Protein AF-A0A2N4YQ36-F1 (afdb_monomer_lite)

Radius of gyration: 16.06 Å; chains: 1; bounding box: 45×34×50 Å

Organism: Klebsiella variicola (NCBI:txid244366)

pLDDT: mean 90.05, std 11.35, range [44.81, 98.56]

Foldseek 3Di:
DEAEEEEEPDPVLLVLVQVLPDDVPDTHHYDYLPDDDLVPDDRYPEYEYEADPPVVSNLSSLLSVLRNLQNDPAQGQYEYAAPDQLLVSLVSSVVNHPDSNSQQNYFYDHNPDDSVVVSVCVPDGHRSVVRSVVVVVVVVVVVVVPPPD

Secondary structure (DSSP, 8-state):
--EEEEE-S-HHHHHHHHHHT-BTTBPPEEEPSSS--GGG--SEEEEEEE--SSHHHHHHHHHHHHHHHHH-SSPPPEEEE-SS-HHHHHHHHHTTSS-GGGGTTEEEE-SSS-HHHHHHHHHHPPBHHHHHHHHHHHHHHHHHTTS--

Sequence (149 aa):
MMTDYILSPCSLAARGLSQLMVNAAKRPVELPVEGVSLRELTAVTRIVVFLPDDPLWMLTTLRQAARLLDQALQPLPMLILSRSPAIWLWQTLLYQVSHPDRLRNVHTAPADLSCTELADRLENAPRLERLASEAALLNDKRAAGLSHA

Structure (mmCIF, N/CA/C/O backbone):
data_AF-A0A2N4YQ36-F1
#
_entry.id   AF-A0A2N4YQ36-F1
#
loop_
_atom_site.group_PDB
_atom_site.id
_atom_site.type_symbol
_atom_site.label_atom_id
_atom_site.label_alt_id
_atom_site.label_comp_id
_atom_site.label_asym_id
_atom_site.label_entity_id
_atom_site.label_seq_id
_atom_site.pdbx_PDB_ins_code
_atom_site.Cartn_x
_atom_site.Cartn_y
_atom_site.Cartn_z
_atom_site.occupancy
_atom_site.B_iso_or_equiv
_atom_site.auth_seq_id
_atom_site.auth_comp_id
_atom_site.auth_asym_id
_atom_site.auth_atom_id
_atom_site.pdbx_PDB_model_num
ATOM 1 N N . MET A 1 1 ? -6.892 4.681 20.715 1.00 63.91 1 MET A N 1
ATOM 2 C CA . MET A 1 1 ? -6.740 3.261 20.325 1.00 63.91 1 MET A CA 1
ATOM 3 C C . MET A 1 1 ? -6.194 3.218 18.917 1.00 63.91 1 MET A C 1
ATOM 5 O O . MET A 1 1 ? -6.647 4.025 18.125 1.00 63.91 1 MET A O 1
ATOM 9 N N . MET A 1 2 ? -5.269 2.310 18.633 1.00 84.25 2 MET A N 1
ATOM 10 C CA . MET A 1 2 ? -4.608 2.191 17.334 1.00 84.25 2 MET A CA 1
ATOM 11 C C . MET A 1 2 ? -5.541 1.624 16.241 1.00 84.25 2 MET A C 1
ATOM 13 O O . MET A 1 2 ? -6.361 0.753 16.557 1.00 84.25 2 MET A O 1
ATOM 17 N N . THR A 1 3 ? -5.448 2.129 15.004 1.00 90.06 3 THR A N 1
ATOM 18 C CA . THR A 1 3 ? -6.370 1.819 13.888 1.00 90.06 3 THR A CA 1
ATOM 19 C C . THR A 1 3 ? -5.615 1.532 12.585 1.00 90.06 3 THR A C 1
ATOM 21 O O . THR A 1 3 ? -4.737 2.303 12.191 1.00 90.06 3 THR A O 1
ATOM 24 N N . ASP A 1 4 ? -5.980 0.438 11.912 1.00 92.94 4 ASP A N 1
ATOM 25 C CA . ASP A 1 4 ? -5.537 0.114 10.550 1.00 92.94 4 ASP A CA 1
ATOM 26 C C . ASP A 1 4 ? -6.463 0.776 9.521 1.00 92.94 4 ASP A C 1
ATOM 28 O O . ASP A 1 4 ? -7.685 0.777 9.688 1.00 92.94 4 ASP A O 1
ATOM 32 N N . TYR A 1 5 ? -5.888 1.302 8.441 1.00 95.25 5 TYR A N 1
ATOM 33 C CA . TYR A 1 5 ? -6.625 1.964 7.365 1.00 95.25 5 TYR A CA 1
ATOM 34 C C . TYR A 1 5 ? -6.351 1.317 6.009 1.00 95.25 5 TYR A C 1
ATOM 36 O O . TYR A 1 5 ? -5.246 0.830 5.768 1.00 95.25 5 TYR A O 1
ATOM 44 N N . ILE A 1 6 ? -7.334 1.358 5.109 1.00 96.56 6 ILE A N 1
ATOM 45 C CA . ILE A 1 6 ? -7.208 0.908 3.719 1.00 96.56 6 ILE A CA 1
ATOM 46 C C . ILE A 1 6 ? -7.533 2.071 2.787 1.00 96.56 6 ILE A C 1
ATOM 48 O O . ILE A 1 6 ? -8.630 2.610 2.846 1.00 96.56 6 ILE A O 1
ATOM 52 N N . LEU A 1 7 ? -6.611 2.428 1.897 1.00 97.25 7 LEU A N 1
ATOM 53 C CA . LEU A 1 7 ? -6.819 3.397 0.823 1.00 97.25 7 LEU A CA 1
ATOM 54 C C . LEU A 1 7 ? -6.869 2.640 -0.508 1.00 97.25 7 LEU A C 1
ATOM 56 O O . LEU A 1 7 ? -5.850 2.133 -0.976 1.00 97.25 7 LEU A O 1
ATOM 60 N N . SER A 1 8 ? -8.050 2.535 -1.111 1.00 96.44 8 SER A N 1
ATOM 61 C CA . SER A 1 8 ? -8.230 1.801 -2.365 1.00 96.44 8 SER A CA 1
ATOM 62 C C . SER A 1 8 ? -9.346 2.419 -3.207 1.00 96.44 8 SER A C 1
ATOM 64 O O . SER A 1 8 ? -10.443 2.624 -2.688 1.00 96.44 8 SER A O 1
ATOM 66 N N . PRO A 1 9 ? -9.128 2.647 -4.514 1.00 95.56 9 PRO A N 1
ATOM 67 C CA . PRO A 1 9 ? -10.196 3.041 -5.436 1.00 95.56 9 PRO A CA 1
ATOM 68 C C . PRO A 1 9 ? -11.108 1.857 -5.800 1.00 95.56 9 PRO A C 1
ATOM 70 O O . PRO A 1 9 ? -12.184 2.045 -6.358 1.00 95.56 9 PRO A O 1
ATOM 73 N N . CYS A 1 10 ? -10.686 0.624 -5.498 1.00 94.56 10 CYS A N 1
ATOM 74 C CA . CYS A 1 10 ? -11.427 -0.601 -5.772 1.00 94.56 10 CYS A CA 1
ATOM 75 C C . CYS A 1 10 ? -12.052 -1.148 -4.481 1.00 94.56 10 CYS A C 1
ATOM 77 O O . CYS A 1 10 ? -11.336 -1.606 -3.584 1.00 94.56 10 CYS A O 1
ATOM 79 N N . SER A 1 11 ? -13.385 -1.159 -4.410 1.00 93.56 11 SER A N 1
ATOM 80 C CA . SER A 1 11 ? -14.136 -1.668 -3.252 1.00 93.56 11 SER A CA 1
ATOM 81 C C . SER A 1 11 ? -13.939 -3.170 -3.025 1.00 93.56 11 SER A C 1
ATOM 83 O O . SER A 1 11 ? -13.913 -3.631 -1.886 1.00 93.56 11 SER A O 1
ATOM 85 N N . LEU A 1 12 ? -13.739 -3.949 -4.095 1.00 94.69 12 LEU A N 1
ATOM 86 C CA . LEU A 1 12 ? -13.448 -5.381 -3.991 1.00 94.69 12 LEU A CA 1
ATOM 87 C C . LEU A 1 12 ? -12.068 -5.634 -3.379 1.00 94.69 12 LEU A C 1
ATOM 89 O O . LEU A 1 12 ? -11.948 -6.469 -2.483 1.00 94.69 12 LEU A O 1
ATOM 93 N N . ALA A 1 13 ? -11.048 -4.885 -3.811 1.00 94.75 13 ALA A N 1
ATOM 94 C CA . ALA A 1 13 ? -9.713 -4.965 -3.226 1.00 94.75 13 ALA A CA 1
ATOM 95 C C . ALA A 1 13 ? -9.736 -4.523 -1.756 1.00 94.75 13 ALA A C 1
ATOM 97 O O . ALA A 1 13 ? -9.189 -5.218 -0.904 1.00 94.75 13 ALA A O 1
ATOM 98 N N . ALA A 1 14 ? -10.444 -3.431 -1.440 1.00 95.31 14 ALA A N 1
ATOM 99 C CA . ALA A 1 14 ? -10.599 -2.953 -0.067 1.00 95.31 14 ALA A CA 1
ATOM 100 C C . ALA A 1 14 ? -11.247 -4.010 0.835 1.00 95.31 14 ALA A C 1
ATOM 102 O O . ALA A 1 14 ? -10.719 -4.339 1.896 1.00 95.31 14 ALA A O 1
ATOM 103 N N . ARG A 1 15 ? -12.335 -4.629 0.366 1.00 94.06 15 ARG A N 1
ATOM 104 C CA . ARG A 1 15 ? -13.019 -5.702 1.089 1.00 94.06 15 ARG A CA 1
ATOM 105 C C . ARG A 1 15 ? -12.136 -6.933 1.274 1.00 94.06 15 ARG A C 1
ATOM 107 O O . ARG A 1 15 ? -12.132 -7.500 2.364 1.00 94.06 15 ARG A O 1
ATOM 114 N N . GLY A 1 16 ? -11.406 -7.351 0.239 1.00 93.75 16 GLY A N 1
ATOM 115 C CA . GLY A 1 16 ? -10.477 -8.480 0.311 1.00 93.75 16 GLY A CA 1
ATOM 116 C C . GLY A 1 16 ? -9.362 -8.239 1.329 1.00 93.75 16 GLY A C 1
ATOM 117 O O . GLY A 1 16 ? -9.149 -9.062 2.217 1.00 93.75 16 GLY A O 1
ATOM 118 N N . LEU A 1 17 ? -8.727 -7.067 1.271 1.00 94.25 17 LEU A N 1
ATOM 119 C CA . LEU A 1 17 ? -7.718 -6.645 2.245 1.00 94.25 17 LEU A CA 1
ATOM 120 C C . LEU A 1 17 ? -8.295 -6.561 3.654 1.00 94.25 17 LEU A C 1
ATOM 122 O O . LEU A 1 17 ? -7.669 -7.037 4.593 1.00 94.25 17 LEU A O 1
ATOM 126 N N . SER A 1 18 ? -9.516 -6.044 3.800 1.00 94.12 18 SER A N 1
ATOM 127 C CA . SER A 1 18 ? -10.211 -6.005 5.084 1.00 94.12 18 SER A CA 1
ATOM 128 C C . SER A 1 18 ? -10.339 -7.401 5.689 1.00 94.12 18 SER A C 1
ATOM 130 O O . SER A 1 18 ? -10.058 -7.543 6.872 1.00 94.12 18 SER A O 1
ATOM 132 N N . GLN A 1 19 ? -10.668 -8.429 4.887 1.00 92.50 19 GLN A N 1
ATOM 133 C CA . GLN A 1 19 ? -10.719 -9.828 5.341 1.00 92.50 19 GLN A CA 1
ATOM 134 C C . GLN A 1 19 ? -9.346 -10.380 5.747 1.00 92.50 19 GLN A C 1
ATOM 136 O O . GLN A 1 19 ? -9.251 -11.053 6.768 1.00 92.50 19 GLN A O 1
ATOM 141 N N . LEU A 1 20 ? -8.292 -10.084 4.980 1.00 91.88 20 LEU A N 1
ATOM 142 C CA . LEU A 1 20 ? -6.928 -10.542 5.282 1.00 91.88 20 LEU A CA 1
ATOM 143 C C . LEU A 1 20 ? -6.338 -9.864 6.523 1.00 91.88 20 LEU A C 1
ATOM 145 O O . LEU A 1 20 ? -5.541 -10.458 7.238 1.00 91.88 20 LEU A O 1
ATOM 149 N N . MET A 1 21 ? -6.736 -8.619 6.778 1.00 89.62 21 MET A N 1
ATOM 150 C CA . MET A 1 21 ? -6.280 -7.817 7.910 1.00 89.62 21 MET A CA 1
ATOM 151 C C . MET A 1 21 ? -7.127 -8.014 9.170 1.00 89.62 21 MET A C 1
ATOM 153 O O . MET A 1 21 ? -6.797 -7.415 10.195 1.00 89.62 21 MET A O 1
ATOM 157 N N . VAL A 1 22 ? -8.224 -8.790 9.124 1.00 76.56 22 VAL A N 1
ATOM 158 C CA . VAL A 1 22 ? -9.052 -9.014 10.317 1.00 76.56 22 VAL A CA 1
ATOM 159 C C . VAL A 1 22 ? -8.202 -9.695 11.373 1.00 76.56 22 VAL A C 1
ATOM 161 O O . VAL A 1 22 ? -7.932 -10.890 11.318 1.00 76.56 22 VAL A O 1
ATOM 164 N N . ASN A 1 23 ? -7.854 -8.921 12.390 1.00 67.50 23 ASN A N 1
ATOM 165 C CA . ASN A 1 23 ? -7.418 -9.459 13.656 1.00 67.50 23 ASN A CA 1
ATOM 166 C C . ASN A 1 23 ? -8.639 -9.517 14.581 1.00 67.50 23 ASN A C 1
ATOM 168 O O . ASN A 1 23 ? -9.530 -8.669 14.477 1.00 67.50 23 ASN A O 1
ATOM 172 N N . ALA A 1 24 ? -8.691 -10.493 15.491 1.00 52.69 24 ALA A N 1
ATOM 173 C CA . ALA A 1 24 ? -9.881 -10.818 16.295 1.00 52.69 24 ALA A CA 1
ATOM 174 C C . ALA A 1 24 ? -10.496 -9.624 17.067 1.00 52.69 24 ALA A C 1
ATOM 176 O O . ALA A 1 24 ? -11.637 -9.698 17.516 1.00 52.69 24 ALA A O 1
ATOM 177 N N . ALA A 1 25 ? -9.761 -8.514 17.204 1.00 60.22 25 ALA A N 1
ATOM 178 C CA . ALA A 1 25 ? -10.189 -7.313 17.903 1.00 60.22 25 ALA A CA 1
ATOM 179 C C . ALA A 1 25 ? -10.846 -6.224 17.026 1.00 60.22 25 ALA A C 1
ATOM 181 O O . ALA A 1 25 ? -11.710 -5.518 17.547 1.00 60.22 25 ALA A O 1
ATOM 182 N N . LYS A 1 26 ? -10.449 -6.010 15.754 1.00 74.62 26 LYS A N 1
ATOM 183 C CA . LYS A 1 26 ? -10.907 -4.843 14.957 1.00 74.62 26 LYS A CA 1
ATOM 184 C C . LYS A 1 26 ? -10.820 -5.032 13.443 1.00 74.62 26 LYS A C 1
ATOM 186 O O . LYS A 1 26 ? -9.880 -5.631 12.933 1.00 74.62 26 LYS A O 1
ATOM 191 N N . ARG A 1 27 ? -11.774 -4.418 12.731 1.00 85.31 27 ARG A N 1
ATOM 192 C CA . ARG A 1 27 ? -11.743 -4.260 11.271 1.00 85.31 27 ARG A CA 1
ATOM 193 C C . ARG A 1 27 ? -11.024 -2.965 10.876 1.00 85.31 27 ARG A C 1
ATOM 195 O O . ARG A 1 27 ? -11.221 -1.959 11.562 1.00 85.31 27 ARG A O 1
ATOM 202 N N . PRO A 1 28 ? -10.236 -2.972 9.790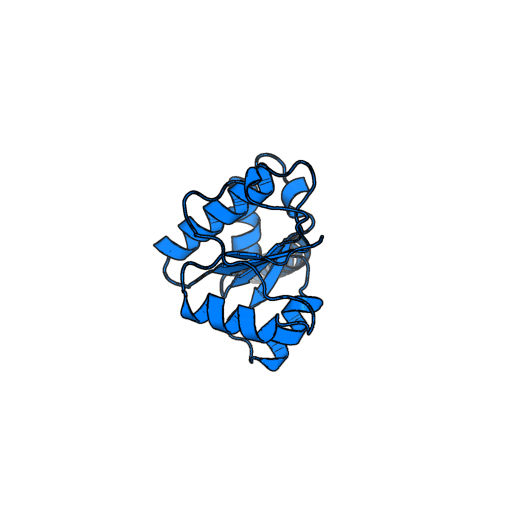 1.00 91.62 28 PRO A N 1
ATOM 203 C CA . PRO A 1 28 ? -9.635 -1.756 9.259 1.00 91.62 28 PRO A CA 1
ATOM 204 C C . PRO A 1 28 ? -10.698 -0.801 8.702 1.00 91.62 28 PRO A C 1
ATOM 206 O O . PRO A 1 28 ? -11.774 -1.227 8.277 1.00 91.62 28 PRO A O 1
ATOM 209 N N . VAL A 1 29 ? -10.381 0.493 8.705 1.00 93.31 29 VAL A N 1
ATOM 210 C CA . VAL A 1 29 ? -11.248 1.563 8.194 1.00 93.31 29 VAL A CA 1
ATOM 211 C C . VAL A 1 29 ? -10.902 1.856 6.736 1.00 93.31 29 VAL A C 1
ATOM 213 O O . VAL A 1 29 ? -9.752 2.147 6.412 1.00 93.31 29 VAL A O 1
ATOM 216 N N . GLU A 1 30 ? -11.898 1.805 5.855 1.00 93.81 30 GLU A N 1
ATOM 217 C CA . GLU A 1 30 ? -11.737 2.180 4.448 1.00 93.81 30 GLU A CA 1
ATOM 218 C C . GLU A 1 30 ? -11.738 3.708 4.298 1.00 93.81 30 GLU A C 1
ATOM 220 O O . GLU A 1 30 ? -12.624 4.401 4.800 1.00 93.81 30 GLU A O 1
ATOM 225 N N . LEU A 1 31 ? -10.722 4.228 3.614 1.00 93.50 31 LEU A N 1
ATOM 226 C CA . LEU A 1 31 ? -10.530 5.636 3.306 1.00 93.50 31 LEU A CA 1
ATOM 227 C C . LEU A 1 31 ? -10.945 5.907 1.856 1.00 93.50 31 LEU A C 1
ATOM 229 O O . LEU A 1 31 ? -10.497 5.183 0.959 1.00 93.50 31 LEU A O 1
ATOM 233 N N . PRO A 1 32 ? -11.734 6.963 1.589 1.00 90.00 32 PRO A N 1
ATOM 234 C CA . PRO A 1 32 ? -11.951 7.396 0.220 1.00 90.00 32 PRO A CA 1
ATOM 235 C C . PRO A 1 32 ? -10.637 7.851 -0.431 1.00 90.00 32 PRO A C 1
ATOM 237 O O . PRO A 1 32 ? -9.736 8.392 0.209 1.00 90.00 32 PRO A O 1
ATOM 240 N N . VAL A 1 33 ? -10.523 7.629 -1.738 1.00 85.94 33 VAL A N 1
ATOM 241 C CA . VAL A 1 33 ? -9.336 8.037 -2.509 1.00 85.94 33 VAL A CA 1
ATOM 242 C C . VAL A 1 33 ? -9.264 9.551 -2.705 1.00 85.94 33 VAL A C 1
ATOM 244 O O . VAL A 1 33 ? -8.188 10.100 -2.918 1.00 85.94 33 VAL A O 1
ATOM 247 N N . GLU A 1 34 ? -10.388 10.245 -2.568 1.00 85.19 34 GLU A N 1
ATOM 248 C CA . GLU A 1 34 ? -10.465 11.695 -2.679 1.00 85.19 34 GLU A CA 1
ATOM 249 C C . GLU A 1 34 ? -11.037 12.305 -1.400 1.00 85.19 34 GLU A C 1
ATOM 251 O O . GLU A 1 34 ? -11.879 11.716 -0.726 1.00 85.19 34 GLU A O 1
ATOM 256 N N . GLY A 1 35 ? -10.571 13.507 -1.064 1.00 77.62 35 GLY A N 1
ATOM 257 C CA . GLY A 1 35 ? -11.132 14.304 0.028 1.00 77.62 35 GLY A CA 1
ATOM 258 C C . GLY A 1 35 ? -10.701 13.910 1.443 1.00 77.62 35 GLY A C 1
ATOM 259 O O . GLY A 1 35 ? -11.005 14.663 2.359 1.00 77.62 35 GLY A O 1
ATOM 260 N N . VAL A 1 36 ? -9.957 12.813 1.636 1.00 83.19 36 VAL A N 1
ATOM 261 C CA . VAL A 1 36 ? -9.472 12.422 2.974 1.00 83.19 36 VAL A CA 1
ATOM 262 C C . VAL A 1 36 ? -8.383 13.366 3.458 1.00 83.19 36 VAL A C 1
ATOM 264 O O . VAL A 1 36 ? -7.417 13.656 2.743 1.00 83.19 36 VAL A O 1
ATOM 267 N N . SER A 1 37 ? -8.503 13.792 4.710 1.00 81.25 37 SER A N 1
ATOM 268 C CA . SER A 1 37 ? -7.478 14.562 5.409 1.00 81.25 37 SER A CA 1
ATOM 269 C C . SER A 1 37 ? -6.860 13.771 6.561 1.00 81.25 37 SER A C 1
ATOM 271 O O . SER A 1 37 ? -7.506 12.933 7.186 1.00 81.25 37 SER A O 1
ATOM 273 N N . LEU A 1 38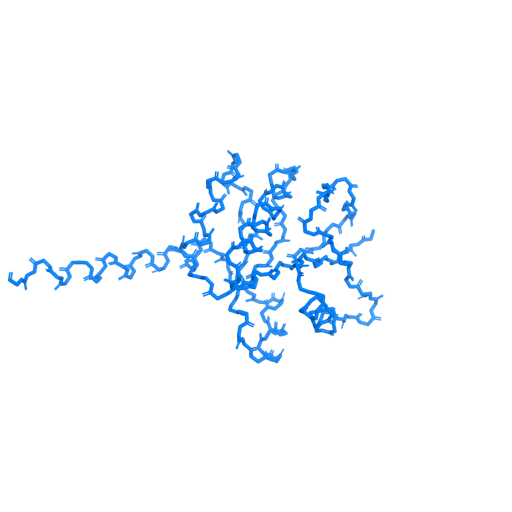 ? -5.610 14.082 6.923 1.00 80.56 38 LEU A N 1
ATOM 274 C CA . LEU A 1 38 ? -4.958 13.439 8.071 1.00 80.56 38 LEU A CA 1
ATOM 275 C C . LEU A 1 38 ? -5.703 13.662 9.402 1.00 80.56 38 LEU A C 1
ATOM 277 O O . LEU A 1 38 ? -5.550 12.874 10.329 1.00 80.56 38 LEU A O 1
ATOM 281 N N . ARG A 1 39 ? -6.537 14.708 9.497 1.00 77.75 39 ARG A N 1
ATOM 282 C CA . ARG A 1 39 ? -7.363 15.003 10.682 1.00 77.75 39 ARG A CA 1
ATOM 283 C C . ARG A 1 39 ? -8.439 13.946 10.938 1.00 77.75 39 ARG A C 1
ATOM 285 O O . ARG A 1 39 ? -8.889 13.814 12.071 1.00 77.75 39 ARG A O 1
ATOM 292 N N . GLU A 1 40 ? -8.837 13.206 9.908 1.00 77.50 40 GLU A N 1
ATOM 293 C CA . GLU A 1 40 ? -9.794 12.097 10.012 1.00 77.50 40 GLU A CA 1
ATOM 294 C C . GLU A 1 40 ? -9.131 10.807 10.522 1.00 77.50 40 GLU A C 1
ATOM 296 O O . GLU A 1 40 ? -9.817 9.851 10.891 1.00 77.50 40 GLU A O 1
ATOM 301 N N . LEU A 1 41 ? -7.795 10.770 10.579 1.00 84.88 41 LEU A N 1
ATOM 302 C CA . LEU A 1 41 ? -7.040 9.620 11.053 1.00 84.88 41 LEU A CA 1
ATOM 303 C C . LEU A 1 41 ? -6.792 9.724 12.561 1.00 84.88 41 LEU A C 1
ATOM 305 O O . LEU A 1 41 ? -6.321 10.739 13.071 1.00 84.88 41 LEU A O 1
ATOM 309 N N . THR A 1 42 ? -7.060 8.644 13.294 1.00 80.44 42 THR A N 1
ATOM 310 C CA . THR A 1 42 ? -6.880 8.587 14.750 1.00 80.44 42 THR A CA 1
ATOM 311 C C . THR A 1 42 ? -5.986 7.410 15.123 1.00 80.44 42 THR A C 1
ATOM 313 O O . THR A 1 42 ? -6.321 6.253 14.878 1.00 80.44 42 THR A O 1
ATOM 316 N N . ALA A 1 43 ? -4.825 7.723 15.717 1.00 84.94 43 ALA A N 1
ATOM 317 C CA . ALA A 1 43 ? -3.824 6.748 16.164 1.00 84.94 43 ALA A CA 1
ATOM 318 C C . ALA A 1 43 ? -3.520 5.666 15.102 1.00 84.94 43 ALA A C 1
ATOM 320 O O . ALA A 1 43 ? -3.764 4.481 15.304 1.00 84.94 43 ALA A O 1
ATOM 321 N N . VAL A 1 44 ? -3.002 6.093 13.950 1.00 90.00 44 VAL A N 1
ATOM 322 C CA . VAL A 1 44 ? -2.679 5.218 12.812 1.00 90.00 44 VAL A CA 1
ATOM 323 C C . VAL A 1 44 ? -1.668 4.142 13.215 1.00 90.00 44 VAL A C 1
ATOM 325 O O . VAL A 1 44 ? -0.555 4.464 13.628 1.00 90.00 44 VAL A O 1
ATOM 328 N N . THR A 1 45 ? -2.041 2.874 13.046 1.00 91.00 45 THR A N 1
ATOM 329 C CA . THR A 1 45 ? -1.111 1.738 13.116 1.00 91.00 45 THR A CA 1
ATOM 330 C C . THR A 1 45 ? -0.369 1.589 11.795 1.00 91.00 45 THR A C 1
ATOM 332 O O . THR A 1 45 ? 0.856 1.577 11.768 1.00 91.00 45 THR A O 1
ATOM 335 N N . ARG A 1 46 ? -1.121 1.503 10.692 1.00 93.38 46 ARG A N 1
ATOM 336 C CA . ARG A 1 46 ? -0.627 1.492 9.311 1.00 93.38 46 ARG A CA 1
ATOM 337 C C . ARG A 1 46 ? -1.742 1.868 8.343 1.00 93.38 46 ARG A C 1
ATOM 339 O O . ARG A 1 46 ? -2.926 1.717 8.648 1.00 93.38 46 ARG A O 1
ATOM 346 N N . ILE A 1 47 ? -1.340 2.317 7.162 1.00 96.31 47 ILE A N 1
ATOM 347 C CA . ILE A 1 47 ? -2.221 2.538 6.016 1.00 96.31 47 ILE A CA 1
ATOM 348 C C . ILE A 1 47 ? -1.814 1.561 4.914 1.00 96.31 47 ILE A C 1
ATOM 350 O O . ILE A 1 47 ? -0.679 1.602 4.442 1.00 96.31 47 ILE A O 1
ATOM 354 N N . VAL A 1 48 ? -2.727 0.691 4.497 1.00 97.62 48 VAL A N 1
ATOM 355 C CA . VAL A 1 48 ? -2.533 -0.195 3.346 1.00 97.62 48 VAL A CA 1
ATOM 356 C C . VAL A 1 48 ? -3.142 0.470 2.119 1.00 97.62 48 VAL A C 1
ATOM 358 O O . VAL A 1 48 ? -4.331 0.771 2.091 1.00 97.62 48 VAL A O 1
ATOM 361 N N . VAL A 1 49 ? -2.322 0.722 1.108 1.00 98.19 49 VAL A N 1
ATOM 362 C CA . VAL A 1 49 ? -2.707 1.385 -0.136 1.00 98.19 49 VAL A CA 1
ATOM 363 C C . VAL A 1 49 ? -2.721 0.352 -1.252 1.00 98.19 49 VAL A C 1
ATOM 365 O O . VAL A 1 49 ? -1.695 -0.267 -1.523 1.00 98.19 49 VAL A O 1
ATOM 368 N N . PHE A 1 50 ? -3.855 0.183 -1.925 1.00 98.00 50 PHE A N 1
ATOM 369 C CA . PHE A 1 50 ? -3.932 -0.612 -3.149 1.00 98.00 50 PHE A CA 1
ATOM 370 C C . PHE A 1 50 ? -3.823 0.306 -4.367 1.00 98.00 50 PHE A C 1
ATOM 372 O O . PHE A 1 50 ? -4.672 1.176 -4.567 1.00 98.00 50 PHE A O 1
ATOM 379 N N . LEU A 1 51 ? -2.790 0.106 -5.187 1.00 97.38 51 LEU A N 1
ATOM 380 C CA . LEU A 1 51 ? -2.618 0.817 -6.452 1.00 97.38 51 LEU A CA 1
ATOM 381 C C . LEU A 1 51 ? -3.080 -0.069 -7.615 1.00 97.38 51 LEU A C 1
ATOM 383 O O . LEU A 1 51 ? -2.420 -1.073 -7.897 1.00 97.38 51 LEU A O 1
ATOM 387 N N . PRO A 1 52 ? -4.183 0.286 -8.299 1.00 95.06 52 PRO A N 1
ATOM 388 C CA . PRO A 1 52 ? -4.625 -0.436 -9.483 1.00 95.06 52 PRO A CA 1
ATOM 389 C C . PRO A 1 52 ? -3.709 -0.150 -10.680 1.00 95.06 52 PRO A C 1
ATOM 391 O O . PRO A 1 52 ? -2.935 0.802 -10.671 1.00 95.06 52 PRO A O 1
ATOM 394 N N . ASP A 1 53 ? -3.862 -0.941 -11.740 1.00 92.75 53 ASP A N 1
ATOM 395 C CA . ASP A 1 53 ? -3.152 -0.733 -13.009 1.00 92.75 53 ASP A CA 1
ATOM 396 C C . ASP A 1 53 ? -3.762 0.369 -13.874 1.00 92.75 53 ASP A C 1
ATOM 398 O O . ASP A 1 53 ? -3.098 0.873 -14.779 1.00 92.75 53 ASP A O 1
ATOM 402 N N . ASP A 1 54 ? -5.028 0.725 -13.629 1.00 95.62 54 ASP A N 1
ATOM 403 C CA . ASP A 1 54 ? -5.658 1.843 -14.324 1.00 95.62 54 ASP A CA 1
ATOM 404 C C . ASP A 1 54 ? -4.856 3.127 -14.039 1.00 95.62 54 ASP A C 1
ATOM 406 O O . ASP A 1 54 ? -4.755 3.524 -12.874 1.00 95.62 54 ASP A O 1
ATOM 410 N N . PRO A 1 55 ? -4.275 3.792 -15.057 1.00 93.69 55 PRO A N 1
ATOM 411 C CA . PRO A 1 55 ? -3.325 4.876 -14.823 1.00 93.69 55 PRO A CA 1
ATOM 412 C C . PRO A 1 55 ? -3.920 6.076 -14.088 1.00 93.69 55 PRO A C 1
ATOM 414 O O . PRO A 1 55 ? -3.230 6.709 -13.284 1.00 93.69 55 PRO A O 1
ATOM 417 N N . LEU A 1 56 ? -5.194 6.390 -14.345 1.00 94.88 56 LEU A N 1
ATOM 418 C CA . LEU A 1 56 ? -5.877 7.494 -13.680 1.00 94.88 56 LEU A CA 1
ATOM 419 C C . LEU A 1 56 ? -6.014 7.185 -12.189 1.00 94.88 56 LEU A C 1
ATOM 421 O O . LEU A 1 56 ? -5.565 7.967 -11.351 1.00 94.88 56 LEU A O 1
ATOM 425 N N . TRP A 1 57 ? -6.570 6.022 -11.850 1.00 95.31 57 TRP A N 1
ATOM 426 C CA . TRP A 1 57 ? -6.744 5.623 -10.458 1.00 95.31 57 TRP A CA 1
ATOM 427 C C . TRP A 1 57 ? -5.420 5.377 -9.738 1.00 95.31 57 TRP A C 1
ATOM 429 O O . TRP A 1 57 ? -5.308 5.716 -8.559 1.00 95.31 57 TRP A O 1
ATOM 439 N N . MET A 1 58 ? -4.404 4.858 -10.428 1.00 96.00 58 MET A N 1
ATOM 440 C CA . MET A 1 58 ? -3.054 4.689 -9.893 1.00 96.00 58 MET A CA 1
ATOM 441 C C . MET A 1 58 ? -2.480 6.031 -9.431 1.00 96.00 58 MET A C 1
ATOM 443 O O . MET A 1 58 ? -2.074 6.168 -8.276 1.00 96.00 58 MET A O 1
ATOM 447 N N . LEU A 1 59 ? -2.471 7.036 -10.311 1.00 95.06 59 LEU A N 1
ATOM 448 C CA . LEU A 1 59 ? -1.892 8.346 -10.012 1.00 95.06 59 LEU A CA 1
ATOM 449 C C . LEU A 1 59 ? -2.719 9.122 -8.985 1.00 95.06 59 LEU A C 1
ATOM 451 O O . LEU A 1 59 ? -2.141 9.755 -8.102 1.00 95.06 59 LEU A O 1
ATOM 455 N N . THR A 1 60 ? -4.051 9.052 -9.052 1.00 95.44 60 THR A N 1
ATOM 456 C CA . THR A 1 60 ? -4.930 9.693 -8.062 1.00 95.44 60 THR A CA 1
ATOM 457 C C . THR A 1 60 ? -4.721 9.094 -6.672 1.00 95.44 60 THR A C 1
ATOM 459 O O . THR A 1 60 ? -4.528 9.833 -5.706 1.00 95.44 60 THR A O 1
ATOM 462 N N . THR A 1 61 ? -4.660 7.763 -6.568 1.00 96.88 61 THR A N 1
ATOM 463 C CA . THR A 1 61 ? -4.430 7.071 -5.290 1.00 96.88 61 THR A CA 1
ATOM 464 C C . THR A 1 61 ? -3.038 7.361 -4.740 1.00 96.88 61 THR A C 1
ATOM 466 O O . THR A 1 61 ? -2.893 7.655 -3.554 1.00 96.88 61 THR A O 1
ATOM 469 N N . LEU A 1 62 ? -2.011 7.353 -5.595 1.00 96.75 62 LEU A N 1
ATOM 470 C CA . LEU A 1 62 ? -0.642 7.661 -5.186 1.00 96.75 62 LEU A CA 1
ATOM 471 C C . LEU A 1 62 ? -0.499 9.114 -4.716 1.00 96.75 62 LEU A C 1
ATOM 473 O O . LEU A 1 62 ? 0.170 9.371 -3.717 1.00 96.75 62 LEU A O 1
ATOM 477 N N . ARG A 1 63 ? -1.178 10.057 -5.379 1.00 96.31 63 ARG A N 1
ATOM 478 C CA . ARG A 1 63 ? -1.232 11.460 -4.953 1.00 96.31 63 ARG A CA 1
ATOM 479 C C . ARG A 1 63 ? -1.905 11.619 -3.605 1.00 96.31 63 ARG A C 1
ATOM 481 O O . ARG A 1 63 ? -1.422 12.382 -2.771 1.00 96.31 63 ARG A O 1
ATOM 488 N N . GLN A 1 64 ? -2.996 10.900 -3.371 1.00 96.62 64 GLN A N 1
ATOM 489 C CA . GLN A 1 64 ? -3.649 10.920 -2.071 1.00 96.62 64 GLN A CA 1
ATOM 490 C C . GLN A 1 64 ? -2.759 10.311 -0.979 1.00 96.62 64 GLN A C 1
ATOM 492 O O . GLN 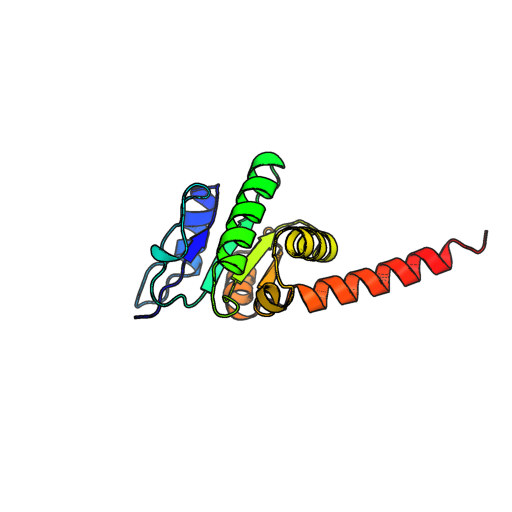A 1 64 ? -2.625 10.893 0.096 1.00 96.62 64 GLN A O 1
ATOM 497 N N . ALA A 1 65 ? -2.087 9.194 -1.262 1.00 97.06 65 ALA A N 1
ATOM 498 C CA . ALA A 1 65 ? -1.128 8.589 -0.342 1.00 97.06 65 ALA A CA 1
ATOM 499 C C . ALA A 1 65 ? 0.018 9.558 0.006 1.00 97.06 65 ALA A C 1
ATOM 501 O O . ALA A 1 65 ? 0.312 9.769 1.183 1.00 97.06 65 ALA A O 1
ATOM 502 N N . ALA A 1 66 ? 0.607 10.214 -0.999 1.00 96.81 66 ALA A N 1
ATOM 503 C CA . ALA A 1 66 ? 1.652 11.217 -0.805 1.00 96.81 66 ALA A CA 1
ATOM 504 C C . ALA A 1 66 ? 1.168 12.409 0.033 1.00 96.81 66 ALA A C 1
ATOM 506 O O . ALA A 1 66 ? 1.871 12.839 0.944 1.00 96.81 66 ALA A O 1
ATOM 507 N N . ARG A 1 67 ? -0.059 12.897 -0.197 1.00 95.56 67 ARG A N 1
ATOM 508 C CA . ARG A 1 67 ? -0.665 13.961 0.624 1.00 95.56 67 ARG A CA 1
ATOM 509 C C . ARG A 1 67 ? -0.776 13.565 2.094 1.00 95.56 67 ARG A C 1
ATOM 511 O O . ARG A 1 67 ? -0.445 14.376 2.953 1.00 95.56 67 ARG A O 1
ATOM 518 N N . LEU A 1 68 ? -1.210 12.339 2.392 1.00 95.88 68 LEU A N 1
ATOM 519 C CA . LEU A 1 68 ? -1.280 11.847 3.773 1.00 95.88 68 LEU A CA 1
ATOM 520 C C . LEU A 1 68 ? 0.112 11.767 4.412 1.00 95.88 68 LEU A C 1
ATOM 522 O O . LEU A 1 68 ? 0.282 12.189 5.554 1.00 95.88 68 LEU A O 1
ATOM 526 N N . LEU A 1 69 ? 1.107 11.272 3.669 1.00 95.75 69 LEU A N 1
ATOM 527 C CA . LEU A 1 69 ? 2.500 11.219 4.122 1.00 95.75 69 LEU A CA 1
ATOM 528 C C . LEU A 1 69 ? 3.058 12.618 4.416 1.00 95.75 69 LEU A C 1
ATOM 530 O O . LEU A 1 69 ? 3.726 12.800 5.432 1.00 95.75 69 LEU A O 1
ATOM 534 N N . ASP A 1 70 ? 2.764 13.605 3.567 1.00 94.19 70 ASP A N 1
ATOM 535 C CA . ASP A 1 70 ? 3.305 14.962 3.690 1.00 94.19 70 ASP A CA 1
ATOM 536 C C . ASP A 1 70 ? 2.640 15.777 4.812 1.00 94.19 70 ASP A C 1
ATOM 538 O O . ASP A 1 70 ? 3.300 16.556 5.501 1.00 94.19 70 ASP A O 1
ATOM 542 N N . GLN A 1 71 ? 1.345 15.545 5.056 1.00 92.81 71 GLN A N 1
ATOM 543 C CA . GLN A 1 71 ? 0.591 16.170 6.150 1.00 92.81 71 GLN A CA 1
ATOM 544 C C . GLN A 1 71 ? 0.986 15.647 7.538 1.00 92.81 71 GLN A C 1
ATOM 546 O O . GLN A 1 71 ? 0.681 16.282 8.551 1.00 92.81 71 GLN A O 1
ATOM 551 N N . ALA A 1 72 ? 1.618 14.476 7.617 1.00 90.38 72 ALA A N 1
ATOM 552 C CA . ALA A 1 72 ? 1.924 13.843 8.887 1.00 90.38 72 ALA A CA 1
ATOM 553 C C . ALA A 1 72 ? 3.123 14.506 9.561 1.00 90.38 72 ALA A C 1
ATOM 555 O O . ALA A 1 72 ? 4.167 14.688 8.946 1.00 90.38 72 ALA A O 1
ATOM 556 N N . LEU A 1 73 ? 3.026 14.803 10.860 1.00 86.62 73 LEU A N 1
ATOM 557 C CA . LEU A 1 73 ? 4.161 15.344 11.621 1.00 86.62 73 LEU A CA 1
ATOM 558 C C . LEU A 1 73 ? 5.322 14.349 11.712 1.00 86.62 73 LEU A C 1
ATOM 560 O O . LEU A 1 73 ? 6.485 14.747 11.672 1.00 86.62 73 LEU A O 1
ATOM 564 N N . GLN A 1 74 ? 5.001 13.060 11.807 1.00 89.69 74 GLN A N 1
ATOM 565 C CA . GLN A 1 74 ? 5.949 11.953 11.842 1.00 89.69 74 GLN A CA 1
ATOM 566 C C . GLN A 1 74 ? 5.682 11.018 10.657 1.00 89.69 74 GLN A C 1
ATOM 568 O O . GLN A 1 74 ? 4.524 10.851 10.279 1.00 89.69 74 GLN A O 1
ATOM 573 N N . PRO A 1 75 ? 6.716 10.387 10.083 1.00 93.19 75 PRO A N 1
ATOM 574 C CA . PRO A 1 75 ? 6.551 9.442 8.984 1.00 93.19 75 PRO A CA 1
ATOM 575 C C . PRO A 1 75 ? 5.567 8.311 9.291 1.00 93.19 75 PRO A C 1
ATOM 577 O O . PRO A 1 75 ? 5.783 7.515 10.215 1.00 93.19 75 PRO A O 1
ATOM 580 N N . LEU A 1 76 ? 4.493 8.255 8.500 1.00 94.88 76 LEU A N 1
ATOM 581 C CA . LEU A 1 76 ? 3.404 7.299 8.677 1.00 94.88 76 LEU A CA 1
ATOM 582 C C . LEU A 1 76 ? 3.822 5.900 8.219 1.00 94.88 76 LEU A C 1
ATOM 584 O O . LEU A 1 76 ? 4.408 5.770 7.142 1.00 94.88 76 LEU A O 1
ATOM 588 N N . PRO A 1 77 ? 3.478 4.847 8.980 1.00 95.81 77 PRO A N 1
ATOM 589 C CA . PRO A 1 77 ? 3.587 3.478 8.499 1.00 95.81 77 PRO A CA 1
ATOM 590 C C . PRO A 1 77 ? 2.616 3.260 7.335 1.00 95.81 77 PRO A C 1
ATOM 592 O O . PRO A 1 77 ? 1.397 3.365 7.499 1.00 95.81 77 PRO A O 1
ATOM 595 N N . MET A 1 78 ? 3.152 2.976 6.151 1.00 98.06 78 MET A N 1
ATOM 596 C CA . MET A 1 78 ? 2.361 2.792 4.938 1.00 98.06 78 MET A CA 1
ATOM 597 C C . MET A 1 78 ? 2.870 1.596 4.139 1.00 98.06 78 MET A C 1
ATOM 599 O O . MET A 1 78 ? 4.071 1.456 3.933 1.00 98.06 78 MET A O 1
ATOM 603 N N . LEU A 1 79 ? 1.956 0.756 3.661 1.00 98.38 79 LEU A N 1
ATOM 604 C CA . LEU A 1 79 ? 2.248 -0.359 2.765 1.00 98.38 79 LEU A CA 1
ATOM 605 C C . LEU A 1 79 ? 1.536 -0.144 1.434 1.00 98.38 79 LEU A C 1
ATOM 607 O O . LEU A 1 79 ? 0.314 -0.072 1.397 1.00 98.38 79 LEU A O 1
ATOM 611 N N . ILE A 1 80 ? 2.296 -0.082 0.347 1.00 98.44 80 ILE A N 1
ATOM 612 C CA . ILE A 1 80 ? 1.779 0.045 -1.014 1.00 98.44 80 ILE A CA 1
ATOM 613 C C . ILE A 1 80 ? 1.779 -1.323 -1.697 1.00 98.44 80 ILE A C 1
ATOM 615 O O . ILE A 1 80 ? 2.840 -1.895 -1.959 1.00 98.44 80 ILE A O 1
ATOM 619 N N . LEU A 1 81 ? 0.588 -1.817 -2.026 1.00 98.31 81 LEU A N 1
ATOM 620 C CA . LEU A 1 81 ? 0.371 -2.999 -2.851 1.00 98.31 81 LEU A CA 1
ATOM 621 C C . LEU A 1 81 ? 0.224 -2.559 -4.305 1.00 98.31 81 LEU A C 1
ATOM 623 O O . LEU A 1 81 ? -0.727 -1.855 -4.649 1.00 98.31 81 LEU A O 1
ATOM 627 N N . SER A 1 82 ? 1.183 -2.928 -5.151 1.00 97.25 82 SER A N 1
ATOM 628 C CA . SER A 1 82 ? 1.228 -2.481 -6.544 1.00 97.25 82 SER A CA 1
ATOM 629 C C . SER A 1 82 ? 2.009 -3.450 -7.421 1.00 97.25 82 SER A C 1
ATOM 631 O O . SER A 1 82 ? 2.935 -4.103 -6.953 1.00 97.25 82 SER A O 1
ATOM 633 N N . ARG A 1 83 ? 1.674 -3.500 -8.711 1.00 96.19 83 ARG A N 1
ATOM 634 C CA . ARG A 1 83 ? 2.508 -4.146 -9.738 1.00 96.19 83 ARG A CA 1
ATOM 635 C C . ARG A 1 83 ? 3.573 -3.213 -10.324 1.00 96.19 83 ARG A C 1
ATOM 637 O O . ARG A 1 83 ? 4.419 -3.657 -11.096 1.00 96.19 83 ARG A O 1
ATOM 644 N N . SER A 1 84 ? 3.547 -1.927 -9.975 1.00 96.12 84 SER A N 1
ATOM 645 C CA . SER A 1 84 ? 4.504 -0.948 -10.483 1.00 96.12 84 SER A CA 1
ATOM 646 C C . SER A 1 84 ? 5.913 -1.200 -9.933 1.00 96.12 84 SER A C 1
ATOM 648 O O . SER A 1 84 ? 6.063 -1.573 -8.767 1.00 96.12 84 SER A O 1
ATOM 650 N N . PRO A 1 85 ? 6.972 -0.949 -10.726 1.00 95.56 85 PRO A N 1
ATOM 651 C CA . PRO A 1 85 ? 8.344 -1.103 -10.256 1.00 95.56 85 PRO A CA 1
ATOM 652 C C . PRO A 1 85 ? 8.633 -0.240 -9.020 1.00 95.56 85 PRO A C 1
ATOM 654 O O . PRO A 1 85 ? 8.302 0.947 -8.994 1.00 95.56 85 PRO A O 1
ATOM 657 N N . ALA A 1 86 ? 9.331 -0.803 -8.029 1.00 96.25 86 ALA A N 1
ATOM 658 C CA . ALA A 1 86 ? 9.684 -0.098 -6.792 1.00 96.25 86 ALA A CA 1
ATOM 659 C C . ALA A 1 86 ? 10.444 1.215 -7.050 1.00 96.25 86 ALA A C 1
ATOM 661 O O . ALA A 1 86 ? 10.167 2.226 -6.410 1.00 96.25 86 ALA A O 1
ATOM 662 N N . ILE A 1 87 ? 11.354 1.232 -8.031 1.00 96.25 87 ILE A N 1
ATOM 663 C CA . ILE A 1 87 ? 12.086 2.447 -8.417 1.00 96.25 87 ILE A CA 1
ATOM 664 C C . ILE A 1 87 ? 11.153 3.555 -8.924 1.00 96.25 87 ILE A C 1
ATOM 666 O O . ILE A 1 87 ? 11.327 4.715 -8.559 1.00 96.25 87 ILE A O 1
ATOM 670 N N . TRP A 1 88 ? 10.125 3.194 -9.697 1.00 96.31 88 TRP A N 1
ATOM 671 C CA . TRP A 1 88 ? 9.144 4.148 -10.206 1.00 96.31 88 TRP A CA 1
ATOM 672 C C . TRP A 1 88 ? 8.272 4.691 -9.074 1.00 96.31 88 TRP A C 1
ATOM 674 O O . TRP A 1 88 ? 8.086 5.902 -8.976 1.00 96.31 88 TRP A O 1
ATOM 684 N N . LEU A 1 89 ? 7.790 3.818 -8.180 1.00 97.50 89 LEU A N 1
ATOM 685 C CA . LEU A 1 89 ? 7.014 4.227 -7.005 1.00 97.50 89 LEU A CA 1
ATOM 686 C C . LEU A 1 89 ? 7.814 5.180 -6.112 1.00 97.50 89 LEU A C 1
ATOM 688 O O . LEU A 1 89 ? 7.300 6.221 -5.710 1.00 97.50 89 LEU A O 1
ATOM 692 N N . TRP A 1 90 ? 9.078 4.850 -5.844 1.00 97.69 90 TRP A N 1
ATOM 693 C CA . TRP A 1 90 ? 9.969 5.663 -5.021 1.00 97.69 90 TRP A CA 1
ATOM 694 C C . TRP A 1 90 ? 10.191 7.056 -5.611 1.00 97.69 90 TRP A C 1
ATOM 696 O O . TRP A 1 90 ? 9.931 8.052 -4.939 1.00 97.69 90 TRP A O 1
ATOM 706 N N . GLN A 1 91 ? 10.598 7.137 -6.881 1.00 97.00 91 GLN A N 1
ATOM 707 C CA . GLN A 1 91 ? 10.805 8.416 -7.565 1.00 97.00 91 GLN A CA 1
ATOM 708 C C . GLN A 1 91 ? 9.517 9.240 -7.598 1.00 97.00 91 GLN A C 1
ATOM 710 O O . GLN A 1 91 ? 9.518 10.422 -7.263 1.00 97.00 91 GLN A O 1
ATOM 715 N N . THR A 1 92 ? 8.395 8.605 -7.934 1.00 96.81 92 THR A N 1
ATOM 716 C CA . THR A 1 92 ? 7.102 9.285 -8.041 1.00 96.81 92 THR A CA 1
ATOM 717 C C . THR A 1 92 ? 6.618 9.823 -6.693 1.00 96.81 92 THR A C 1
ATOM 719 O O . THR A 1 92 ? 5.996 10.883 -6.651 1.00 96.81 92 THR A O 1
ATOM 722 N N . LEU A 1 93 ? 6.904 9.136 -5.584 1.00 97.62 93 LEU A N 1
ATOM 723 C CA . LEU A 1 93 ? 6.609 9.641 -4.242 1.00 97.62 93 LEU A CA 1
ATOM 724 C C . LEU A 1 93 ? 7.548 10.776 -3.831 1.00 97.62 93 LEU A C 1
ATOM 726 O O . LEU A 1 93 ? 7.065 11.761 -3.282 1.00 97.62 93 LEU A O 1
ATOM 730 N N . LEU A 1 94 ? 8.848 10.682 -4.133 1.00 96.94 94 LEU A N 1
ATOM 731 C CA . LEU A 1 94 ? 9.815 11.749 -3.845 1.00 96.94 94 LEU A CA 1
ATOM 732 C C . LEU A 1 94 ? 9.426 13.082 -4.495 1.00 96.94 94 LEU A C 1
ATOM 734 O O . LEU A 1 94 ? 9.599 14.125 -3.877 1.00 96.94 94 LEU A O 1
ATOM 738 N N . TYR A 1 95 ? 8.853 13.057 -5.702 1.00 96.06 95 TYR A N 1
ATOM 739 C CA . TYR A 1 95 ? 8.352 14.268 -6.364 1.00 96.06 95 TYR A CA 1
ATOM 740 C C . TYR A 1 95 ? 7.045 14.820 -5.776 1.00 96.06 95 TYR A C 1
ATOM 742 O O . TYR A 1 95 ? 6.651 15.933 -6.115 1.00 96.06 95 TYR A O 1
ATOM 750 N N . GLN A 1 96 ? 6.345 14.052 -4.939 1.00 95.62 96 GLN A N 1
ATOM 751 C CA . GLN A 1 96 ? 5.034 14.422 -4.399 1.00 95.62 96 GLN A CA 1
ATOM 752 C C . GLN A 1 96 ? 5.049 14.779 -2.912 1.00 95.62 96 GLN A C 1
ATOM 754 O O . GLN A 1 96 ? 4.047 15.299 -2.421 1.00 95.62 96 GLN A O 1
ATOM 759 N N . VAL A 1 97 ? 6.146 14.510 -2.200 1.00 96.00 97 VAL A N 1
ATOM 760 C CA . VAL A 1 97 ? 6.322 14.901 -0.796 1.00 96.00 97 VAL A CA 1
ATOM 761 C C . VAL A 1 97 ? 7.325 16.040 -0.677 1.00 96.00 97 VAL A C 1
ATOM 763 O O . VAL A 1 97 ? 8.300 16.109 -1.421 1.00 96.00 97 VAL A O 1
ATOM 766 N N . SER A 1 98 ? 7.112 16.921 0.295 1.00 94.31 98 SER A N 1
ATOM 767 C CA . SER A 1 98 ? 7.984 18.073 0.528 1.00 94.31 98 SER A CA 1
ATOM 768 C C . SER A 1 98 ? 9.326 17.663 1.147 1.00 94.31 98 SER A C 1
ATOM 770 O O . SER A 1 98 ? 10.338 18.323 0.926 1.00 94.31 98 SER A O 1
ATOM 772 N N . HIS A 1 99 ? 9.341 16.579 1.934 1.00 93.94 99 HIS A N 1
ATOM 773 C CA . HIS A 1 99 ? 10.536 16.074 2.617 1.00 93.94 99 HIS A CA 1
ATOM 774 C C . HIS A 1 99 ? 10.692 14.557 2.402 1.00 93.94 99 HIS A C 1
ATOM 776 O O . HIS A 1 99 ? 9.774 13.809 2.752 1.00 93.94 99 HIS A O 1
ATOM 782 N N . PRO A 1 100 ? 11.850 14.068 1.916 1.00 94.25 100 PRO A N 1
ATOM 783 C CA . PRO A 1 100 ? 12.089 12.636 1.698 1.00 94.25 100 PRO A CA 1
ATOM 784 C C . PRO A 1 100 ? 11.902 11.768 2.950 1.00 94.25 100 PRO A C 1
ATOM 786 O O . PRO A 1 100 ? 11.410 10.645 2.853 1.00 94.25 100 PRO A O 1
ATOM 789 N N . ASP A 1 101 ? 12.197 12.308 4.138 1.00 95.06 101 ASP A N 1
ATOM 790 C CA . ASP A 1 101 ? 12.044 11.606 5.422 1.00 95.06 101 ASP A CA 1
ATOM 791 C C . ASP A 1 101 ? 10.613 11.117 5.683 1.00 95.06 101 ASP A C 1
ATOM 793 O O . ASP A 1 101 ? 10.413 10.155 6.432 1.00 95.06 101 ASP A O 1
ATOM 797 N N . ARG A 1 102 ? 9.604 11.732 5.042 1.00 95.31 102 ARG A N 1
ATOM 798 C CA . ARG A 1 102 ? 8.207 11.273 5.096 1.00 95.31 102 ARG A CA 1
ATOM 799 C C . ARG A 1 102 ? 8.046 9.842 4.590 1.00 95.31 102 ARG A C 1
ATOM 801 O O . ARG A 1 102 ? 7.137 9.150 5.041 1.00 95.31 102 ARG A O 1
ATOM 808 N N . LEU A 1 103 ? 8.942 9.380 3.717 1.00 97.25 103 LEU A N 1
ATOM 809 C CA . LEU A 1 103 ? 8.879 8.063 3.090 1.00 97.25 103 LEU A CA 1
ATOM 810 C C . LEU A 1 103 ? 9.597 6.956 3.883 1.00 97.25 103 LEU A C 1
ATOM 812 O O . LEU A 1 103 ? 9.512 5.793 3.492 1.00 97.25 103 LEU A O 1
ATOM 816 N N . ARG A 1 104 ? 10.267 7.262 5.010 1.00 96.62 104 ARG A N 1
ATOM 817 C CA . ARG A 1 104 ? 11.115 6.286 5.744 1.00 96.62 104 ARG A CA 1
ATOM 818 C C . ARG A 1 104 ? 10.386 5.006 6.185 1.00 96.62 104 ARG A C 1
ATOM 820 O O . ARG A 1 104 ? 11.014 3.969 6.381 1.00 96.62 104 ARG A O 1
ATOM 827 N N . ASN A 1 105 ? 9.070 5.107 6.386 1.00 97.25 1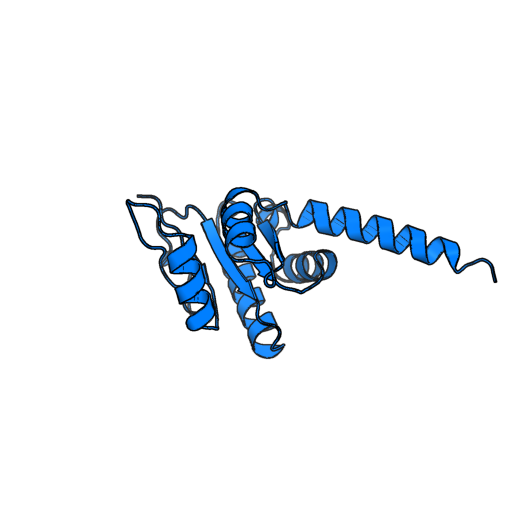05 ASN A N 1
ATOM 828 C CA . ASN A 1 105 ? 8.189 4.031 6.847 1.00 97.25 105 ASN A CA 1
ATOM 829 C C . ASN A 1 105 ? 7.233 3.559 5.736 1.00 97.25 105 ASN A C 1
ATOM 831 O O . ASN A 1 105 ? 6.163 3.019 6.023 1.00 97.25 105 ASN A O 1
ATOM 835 N N . VAL A 1 106 ? 7.606 3.781 4.471 1.00 98.38 106 VAL A N 1
ATOM 836 C CA . VAL A 1 106 ? 6.874 3.280 3.308 1.00 98.38 106 VAL A CA 1
ATOM 837 C C . VAL A 1 106 ? 7.457 1.935 2.888 1.00 98.38 106 VAL A C 1
ATOM 839 O O . VAL A 1 106 ? 8.644 1.792 2.586 1.00 98.38 106 VAL A O 1
ATOM 842 N N . HIS A 1 107 ? 6.586 0.941 2.856 1.00 98.56 107 HIS A N 1
ATOM 843 C CA . HIS A 1 107 ? 6.852 -0.422 2.434 1.00 98.56 107 HIS A CA 1
ATOM 844 C C . HIS A 1 107 ? 6.095 -0.712 1.142 1.00 98.56 107 HIS A C 1
ATOM 846 O O . HIS A 1 107 ? 5.109 -0.045 0.821 1.00 98.56 107 HIS A O 1
ATOM 852 N N . THR A 1 108 ? 6.540 -1.712 0.388 1.00 98.25 108 THR A N 1
ATOM 853 C CA . THR A 1 108 ? 5.822 -2.146 -0.813 1.00 98.25 108 THR A CA 1
ATOM 854 C C . THR A 1 108 ? 5.840 -3.657 -0.969 1.00 98.25 108 THR A C 1
ATOM 856 O O . THR A 1 108 ? 6.803 -4.319 -0.579 1.00 98.25 108 THR A O 1
ATOM 859 N N . ALA A 1 109 ? 4.774 -4.196 -1.549 1.00 97.81 109 ALA A N 1
ATOM 860 C CA . ALA A 1 109 ? 4.716 -5.574 -2.001 1.00 97.81 109 ALA A CA 1
ATOM 861 C C . ALA A 1 109 ? 3.942 -5.680 -3.329 1.00 97.81 109 ALA A C 1
ATOM 863 O O . ALA A 1 109 ? 3.095 -4.824 -3.609 1.00 97.81 109 ALA A O 1
ATOM 864 N N . PRO A 1 110 ? 4.205 -6.722 -4.138 1.00 96.81 110 PRO A N 1
ATOM 865 C CA . PRO A 1 110 ? 3.406 -7.006 -5.322 1.00 96.81 110 PRO A CA 1
ATOM 866 C C . PRO A 1 110 ? 1.931 -7.231 -4.965 1.00 96.81 110 PRO A C 1
ATOM 868 O O . PRO A 1 110 ? 1.614 -7.825 -3.933 1.00 96.81 110 PRO A O 1
ATOM 871 N N . ALA A 1 111 ? 1.025 -6.734 -5.807 1.00 94.94 111 ALA A N 1
ATOM 872 C CA . ALA A 1 111 ? -0.420 -6.863 -5.595 1.00 94.94 111 ALA A CA 1
ATOM 873 C C . ALA A 1 111 ? -1.009 -8.181 -6.135 1.00 94.94 111 ALA A C 1
ATOM 875 O O . ALA A 1 111 ? -2.140 -8.526 -5.810 1.00 94.94 111 ALA A O 1
ATOM 876 N N . ASP A 1 112 ? -0.257 -8.899 -6.964 1.00 94.06 112 ASP A N 1
ATOM 877 C CA . ASP A 1 112 ? -0.626 -10.129 -7.673 1.00 94.06 112 ASP A CA 1
ATOM 878 C C . ASP A 1 112 ? -0.185 -11.415 -6.951 1.00 94.06 112 ASP A C 1
ATOM 880 O O . ASP A 1 112 ? -0.174 -12.498 -7.533 1.00 94.06 112 ASP A O 1
ATOM 884 N N . LEU A 1 113 ? 0.156 -11.296 -5.668 1.00 94.75 113 LEU A N 1
ATOM 885 C CA . LEU A 1 113 ? 0.495 -12.417 -4.799 1.00 94.75 113 LEU A CA 1
ATOM 886 C C . LEU A 1 113 ? -0.743 -13.249 -4.429 1.00 94.75 113 LEU A C 1
ATOM 888 O O . LEU A 1 113 ? -1.876 -12.759 -4.423 1.00 94.75 113 LEU A O 1
ATOM 892 N N . SER A 1 114 ? -0.524 -14.508 -4.042 1.00 95.12 114 SER A N 1
ATOM 893 C CA . SER A 1 114 ? -1.584 -15.317 -3.433 1.00 95.12 114 SER A CA 1
ATOM 894 C C . SER A 1 114 ? -2.055 -14.706 -2.105 1.00 95.12 114 SER A C 1
ATOM 896 O O . SER A 1 114 ? -1.321 -13.971 -1.447 1.00 95.12 114 SER A O 1
ATOM 898 N N . CYS A 1 115 ? -3.267 -15.039 -1.647 1.00 92.31 115 CYS A N 1
ATOM 899 C CA . CYS A 1 115 ? -3.789 -14.521 -0.373 1.00 92.31 115 CYS A CA 1
ATOM 900 C C . CYS A 1 115 ? -2.880 -14.836 0.828 1.00 92.31 115 CYS A C 1
ATOM 902 O O . CYS A 1 115 ? -2.767 -14.018 1.737 1.00 92.31 115 CYS A O 1
ATOM 904 N N . THR A 1 116 ? -2.223 -16.001 0.831 1.00 92.75 116 THR A N 1
ATOM 905 C CA . THR A 1 116 ? -1.287 -16.402 1.891 1.00 92.75 116 THR A CA 1
ATOM 906 C C . THR A 1 116 ? -0.032 -15.533 1.885 1.00 92.75 116 THR A C 1
ATOM 908 O O . THR A 1 116 ? 0.406 -15.072 2.935 1.00 92.75 116 THR A O 1
ATOM 911 N N . GLU A 1 117 ? 0.523 -15.256 0.707 1.00 95.50 117 GLU A N 1
ATOM 912 C CA . GLU A 1 117 ? 1.678 -14.369 0.561 1.00 95.50 117 GLU A CA 1
ATOM 913 C C . GLU A 1 117 ? 1.312 -12.906 0.844 1.00 95.50 117 GLU A C 1
ATOM 915 O O . GLU A 1 117 ? 2.094 -12.191 1.465 1.00 95.50 117 GLU A O 1
ATOM 920 N N . LEU A 1 118 ? 0.116 -12.453 0.449 1.00 94.19 118 LEU A N 1
ATOM 921 C CA . LEU A 1 118 ? -0.393 -11.128 0.811 1.00 94.19 118 LEU A CA 1
ATOM 922 C C . LEU A 1 118 ? -0.518 -10.977 2.328 1.00 94.19 118 LEU A C 1
ATOM 924 O O . LEU A 1 118 ? -0.121 -9.943 2.856 1.00 94.19 118 LEU A O 1
ATOM 928 N N . ALA A 1 119 ? -1.027 -11.996 3.028 1.00 92.56 119 ALA A N 1
ATOM 929 C CA . ALA A 1 119 ? -1.118 -11.987 4.485 1.00 92.56 119 ALA A CA 1
ATOM 930 C C . ALA A 1 119 ? 0.262 -11.839 5.145 1.00 92.56 119 ALA A C 1
ATOM 932 O O . ALA A 1 119 ? 0.428 -10.975 6.002 1.00 92.56 119 ALA A O 1
ATOM 933 N N . ASP A 1 120 ? 1.271 -12.586 4.683 1.00 93.50 120 ASP A N 1
ATOM 934 C CA . ASP A 1 120 ? 2.655 -12.405 5.146 1.00 93.50 120 ASP A CA 1
ATOM 935 C C . ASP A 1 120 ? 3.172 -10.987 4.856 1.00 93.50 120 ASP A C 1
ATOM 937 O O . ASP A 1 120 ? 3.751 -10.331 5.721 1.00 93.50 120 ASP A O 1
ATOM 941 N N . ARG A 1 121 ? 2.930 -10.460 3.650 1.00 94.25 121 ARG A N 1
ATOM 942 C CA . ARG A 1 121 ? 3.407 -9.124 3.265 1.00 94.25 121 ARG A CA 1
ATOM 943 C C . ARG A 1 121 ? 2.721 -7.991 4.010 1.00 94.25 121 ARG A C 1
ATOM 945 O O . ARG A 1 121 ? 3.348 -6.952 4.196 1.00 94.25 121 ARG A O 1
ATOM 952 N N . LEU A 1 122 ? 1.490 -8.171 4.482 1.00 92.62 122 LEU A N 1
ATOM 953 C CA . LEU A 1 122 ? 0.851 -7.195 5.364 1.00 92.62 122 LEU A CA 1
ATOM 954 C C . LEU A 1 122 ? 1.671 -6.980 6.647 1.00 92.62 122 LEU A C 1
ATOM 956 O O . LEU A 1 122 ? 1.674 -5.867 7.176 1.00 92.62 122 LEU A O 1
ATOM 960 N N . GLU A 1 123 ? 2.385 -8.001 7.123 1.00 89.75 123 GLU A N 1
ATOM 961 C CA . GLU A 1 123 ? 3.220 -7.944 8.329 1.00 89.75 123 GLU A CA 1
ATOM 962 C C . GLU A 1 123 ? 4.696 -7.651 8.019 1.00 89.75 123 GLU A C 1
ATOM 964 O O . GLU A 1 123 ? 5.323 -6.847 8.708 1.00 89.75 123 GLU A O 1
ATOM 969 N N . ASN A 1 124 ? 5.236 -8.251 6.953 1.00 92.75 124 ASN A N 1
ATOM 970 C CA . ASN A 1 124 ? 6.678 -8.343 6.698 1.00 92.75 124 ASN A CA 1
ATOM 971 C C . ASN A 1 124 ? 7.121 -7.711 5.368 1.00 92.75 124 ASN A C 1
ATOM 973 O O . ASN A 1 124 ? 8.136 -8.106 4.784 1.00 92.75 124 ASN A O 1
ATOM 977 N N . ALA A 1 125 ? 6.378 -6.734 4.842 1.00 96.56 125 ALA A N 1
ATOM 978 C CA . ALA A 1 125 ? 6.764 -6.084 3.595 1.00 96.56 125 ALA A CA 1
ATOM 979 C C . ALA A 1 125 ? 8.129 -5.371 3.700 1.00 96.56 125 ALA A C 1
ATOM 981 O O . ALA A 1 125 ? 8.436 -4.715 4.700 1.00 96.56 125 ALA A O 1
ATOM 982 N N . PRO A 1 126 ? 8.959 -5.426 2.648 1.00 97.44 126 PRO A N 1
ATOM 983 C CA . PRO A 1 126 ? 10.213 -4.689 2.599 1.00 97.44 126 PRO A CA 1
ATOM 984 C C . PRO A 1 126 ? 9.999 -3.180 2.416 1.00 97.44 126 PRO A C 1
ATOM 986 O O . PRO A 1 126 ? 9.016 -2.736 1.823 1.00 97.44 126 PRO A O 1
ATOM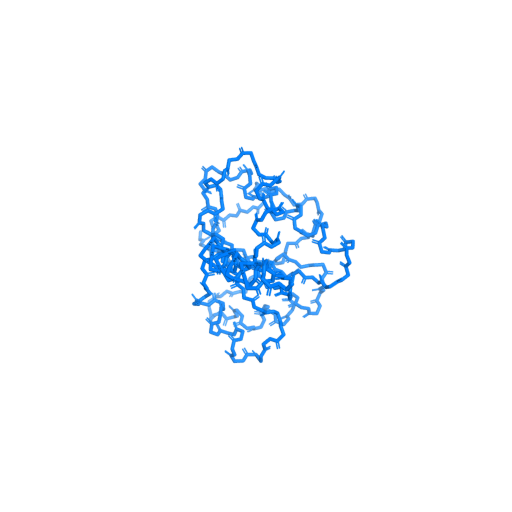 989 N N . ARG A 1 127 ? 10.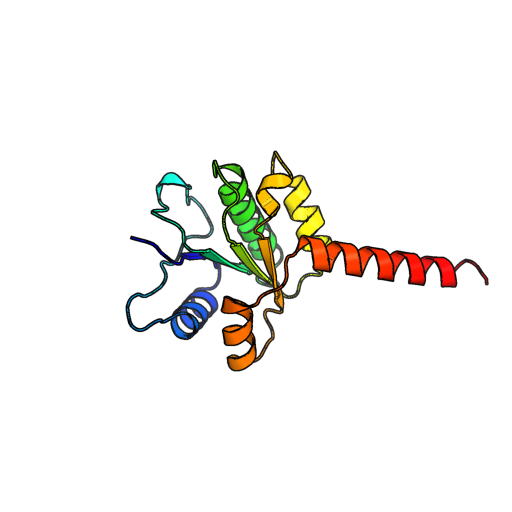965 -2.383 2.889 1.00 98.06 127 ARG A N 1
ATOM 990 C CA . ARG A 1 127 ? 10.985 -0.930 2.661 1.00 98.06 127 ARG A CA 1
ATOM 991 C C . ARG A 1 127 ? 11.123 -0.606 1.177 1.00 98.06 127 ARG A C 1
ATOM 993 O O . ARG A 1 127 ? 11.959 -1.195 0.489 1.00 98.06 127 ARG A O 1
ATOM 1000 N N . LEU A 1 128 ? 10.352 0.378 0.723 1.00 98.31 128 LEU A N 1
ATOM 1001 C CA . LEU A 1 128 ? 10.339 0.821 -0.668 1.00 98.31 128 LEU A CA 1
ATOM 1002 C C . LEU A 1 128 ? 11.704 1.367 -1.110 1.00 98.31 128 LEU A C 1
ATOM 1004 O O . LEU A 1 128 ? 12.193 0.990 -2.170 1.00 98.31 128 LEU A O 1
ATOM 1008 N N . GLU A 1 129 ? 12.347 2.182 -0.272 1.00 97.62 129 GLU A N 1
ATOM 1009 C CA . GLU A 1 129 ? 13.678 2.749 -0.533 1.00 97.62 129 GLU A CA 1
ATOM 1010 C C . GLU A 1 129 ? 14.731 1.668 -0.825 1.00 97.62 129 GLU A C 1
ATOM 1012 O O . GLU A 1 129 ? 15.510 1.784 -1.775 1.00 97.62 129 GLU A O 1
ATOM 1017 N N . ARG A 1 130 ? 14.722 0.581 -0.037 1.00 97.38 130 ARG A N 1
ATOM 1018 C CA . ARG A 1 130 ? 15.645 -0.548 -0.214 1.00 97.38 130 ARG A CA 1
ATOM 1019 C C . ARG A 1 130 ? 15.448 -1.191 -1.584 1.00 97.38 130 ARG A C 1
ATOM 1021 O O . ARG A 1 130 ? 16.412 -1.354 -2.324 1.00 97.38 130 ARG A O 1
ATOM 1028 N N . LEU A 1 131 ? 14.200 -1.509 -1.933 1.00 97.31 131 LEU A N 1
ATOM 1029 C CA . LEU A 1 131 ? 13.878 -2.135 -3.217 1.00 97.31 131 LEU A CA 1
ATOM 1030 C C . LEU A 1 131 ? 14.179 -1.216 -4.409 1.00 97.31 131 LEU A C 1
ATOM 1032 O O . LEU A 1 131 ? 14.644 -1.685 -5.446 1.00 97.31 131 LEU A O 1
ATOM 1036 N N . ALA A 1 132 ? 13.946 0.090 -4.272 1.00 96.81 132 ALA A N 1
ATOM 1037 C CA . ALA A 1 132 ? 14.277 1.066 -5.304 1.00 96.81 132 ALA A CA 1
ATOM 1038 C C . ALA A 1 132 ? 15.795 1.176 -5.527 1.00 96.81 132 ALA A C 1
ATOM 1040 O O . ALA A 1 132 ? 16.243 1.191 -6.673 1.00 96.81 132 ALA A O 1
ATOM 1041 N N . SER A 1 133 ? 16.579 1.186 -4.446 1.00 95.25 133 SER A N 1
ATOM 1042 C CA . SER A 1 133 ? 18.047 1.219 -4.500 1.00 95.25 133 SER A CA 1
ATOM 1043 C C . SER A 1 133 ? 18.623 -0.051 -5.134 1.00 95.25 133 SER A C 1
ATOM 1045 O O . SER A 1 133 ? 19.496 0.022 -5.997 1.00 95.25 133 SER A O 1
ATOM 1047 N N . GLU A 1 134 ? 18.095 -1.223 -4.769 1.00 94.75 134 GLU A N 1
ATOM 1048 C CA . GLU A 1 134 ? 18.470 -2.506 -5.378 1.00 94.75 134 GLU A CA 1
ATOM 1049 C C . GLU A 1 134 ? 18.161 -2.535 -6.883 1.00 94.75 134 GLU A C 1
ATOM 1051 O O . GLU A 1 134 ? 18.998 -2.960 -7.682 1.00 94.75 134 GLU A O 1
ATOM 1056 N N . ALA A 1 135 ? 16.994 -2.026 -7.290 1.00 91.00 135 ALA A N 1
ATOM 1057 C CA . ALA A 1 135 ? 16.614 -1.935 -8.697 1.00 91.00 135 ALA A CA 1
ATOM 1058 C C . ALA A 1 135 ? 17.508 -0.968 -9.497 1.00 91.00 135 ALA A C 1
ATOM 1060 O O . ALA A 1 135 ? 17.868 -1.277 -10.634 1.00 91.00 135 ALA A O 1
ATOM 1061 N N . ALA A 1 136 ? 17.903 0.169 -8.912 1.00 89.69 136 ALA A N 1
ATOM 1062 C CA . ALA A 1 136 ? 18.811 1.123 -9.552 1.00 89.69 136 ALA A CA 1
ATOM 1063 C C . ALA A 1 136 ? 20.184 0.492 -9.843 1.00 89.69 136 ALA A C 1
ATOM 1065 O O . ALA A 1 136 ? 20.658 0.537 -10.977 1.00 89.69 136 ALA A O 1
ATOM 1066 N N . LEU A 1 137 ? 20.762 -0.212 -8.862 1.00 87.94 137 LEU A N 1
ATOM 1067 C CA . LEU A 1 137 ? 22.043 -0.913 -9.018 1.00 87.94 137 LEU A CA 1
ATOM 1068 C C . LEU A 1 137 ? 22.007 -1.992 -10.112 1.00 87.94 137 LEU A C 1
ATOM 1070 O O . LEU A 1 137 ? 23.006 -2.229 -10.794 1.00 87.94 137 LEU A O 1
ATOM 1074 N N . LEU A 1 138 ? 20.876 -2.683 -10.274 1.00 82.69 138 LEU A N 1
ATOM 1075 C CA . LEU A 1 138 ? 20.702 -3.686 -11.328 1.00 82.69 138 LEU A CA 1
ATOM 1076 C C . LEU A 1 138 ? 20.599 -3.050 -12.720 1.00 82.69 138 LEU A C 1
ATOM 1078 O O . LEU A 1 138 ? 21.125 -3.610 -13.684 1.00 82.69 138 LEU A O 1
ATOM 1082 N N . ASN A 1 139 ? 19.949 -1.891 -12.827 1.00 75.19 139 ASN A N 1
ATOM 1083 C CA . ASN A 1 139 ? 19.826 -1.166 -14.089 1.00 75.19 139 ASN A CA 1
ATOM 1084 C C . ASN A 1 139 ? 21.173 -0.594 -14.552 1.00 75.19 139 ASN A C 1
ATOM 1086 O O . ASN A 1 139 ? 21.514 -0.755 -15.724 1.00 75.19 139 ASN A O 1
ATOM 1090 N N . ASP A 1 140 ? 21.980 -0.046 -13.642 1.00 70.88 140 ASP A N 1
ATOM 1091 C CA . ASP A 1 140 ? 23.325 0.452 -13.967 1.00 70.88 140 ASP A CA 1
ATOM 1092 C C . ASP A 1 140 ? 24.244 -0.668 -14.479 1.00 70.88 140 ASP A C 1
ATOM 1094 O O . ASP A 1 140 ? 24.954 -0.506 -15.474 1.00 70.88 140 ASP A O 1
ATOM 1098 N N . LYS A 1 141 ? 24.177 -1.857 -13.862 1.00 67.25 141 LYS A N 1
ATOM 1099 C CA . LYS A 1 141 ? 24.932 -3.040 -14.314 1.00 67.25 141 LYS A CA 1
ATOM 1100 C C . LYS A 1 141 ? 24.528 -3.502 -15.715 1.00 67.25 141 LYS A C 1
ATOM 1102 O O . LYS A 1 141 ? 25.384 -3.933 -16.483 1.00 67.25 141 LYS A O 1
ATOM 1107 N N . ARG A 1 142 ? 23.236 -3.426 -16.056 1.00 61.94 142 ARG A N 1
ATOM 1108 C CA . ARG A 1 142 ? 22.741 -3.777 -17.398 1.00 61.94 142 ARG A CA 1
ATOM 1109 C C . ARG A 1 142 ? 23.168 -2.757 -18.450 1.00 61.94 142 ARG A C 1
ATOM 1111 O O . ARG A 1 142 ? 23.533 -3.165 -19.547 1.00 61.94 142 ARG A O 1
ATOM 1118 N N . ALA A 1 143 ? 23.170 -1.468 -18.116 1.00 62.62 143 ALA A N 1
ATOM 1119 C CA . ALA A 1 143 ? 23.631 -0.417 -19.021 1.00 62.62 143 ALA A CA 1
ATOM 1120 C C . ALA A 1 143 ? 25.133 -0.546 -19.337 1.00 62.62 143 ALA A C 1
ATOM 1122 O O . ALA A 1 143 ? 25.529 -0.411 -20.491 1.00 62.62 143 ALA A O 1
ATOM 1123 N N . ALA A 1 144 ? 25.962 -0.901 -18.349 1.00 59.91 144 ALA A N 1
ATOM 1124 C CA . ALA A 1 144 ? 27.400 -1.103 -18.548 1.00 59.91 144 ALA A CA 1
ATOM 1125 C C . ALA A 1 144 ? 27.742 -2.257 -19.517 1.00 59.91 144 ALA A C 1
ATOM 1127 O O . ALA A 1 144 ? 28.759 -2.200 -20.205 1.00 59.91 144 ALA A O 1
ATOM 1128 N N . GLY A 1 145 ? 26.893 -3.288 -19.608 1.00 56.47 145 GLY A N 1
ATOM 1129 C CA . GLY A 1 145 ? 27.081 -4.423 -20.522 1.00 56.47 145 GLY A CA 1
ATOM 1130 C C . GLY A 1 145 ? 26.713 -4.147 -21.986 1.00 56.47 145 GLY A C 1
ATOM 1131 O O . GLY A 1 145 ? 27.016 -4.969 -22.843 1.00 56.47 145 GLY A O 1
ATOM 1132 N N . LEU A 1 146 ? 26.072 -3.010 -22.278 1.00 54.25 146 LEU A N 1
ATOM 1133 C CA . LEU A 1 146 ? 25.637 -2.618 -23.626 1.00 54.25 146 LEU A CA 1
ATOM 1134 C C . LEU A 1 146 ? 26.567 -1.580 -24.280 1.00 54.25 146 LEU A C 1
ATOM 1136 O O . LEU A 1 146 ? 26.369 -1.229 -25.438 1.00 54.25 146 LEU A O 1
ATOM 1140 N N . SER A 1 147 ? 27.596 -1.119 -23.564 1.00 56.50 147 SER A N 1
ATOM 1141 C CA . SER A 1 147 ? 28.586 -0.146 -24.054 1.00 56.50 147 SER A CA 1
ATOM 1142 C C . SER A 1 147 ? 29.787 -0.785 -24.773 1.00 56.50 147 SER A C 1
ATOM 1144 O O . SER A 1 147 ? 30.753 -0.094 -25.088 1.00 56.50 147 SER A O 1
ATOM 1146 N N . HIS A 1 148 ? 29.742 -2.096 -25.031 1.00 50.47 148 HIS A N 1
ATOM 1147 C CA . HIS A 1 148 ? 30.748 -2.834 -25.798 1.00 50.47 148 HIS A CA 1
ATOM 1148 C C . HIS A 1 148 ? 30.071 -3.651 -26.908 1.00 50.47 148 HIS A C 1
ATOM 1150 O O . HIS A 1 148 ? 29.899 -4.862 -26.777 1.00 50.47 148 HIS A O 1
ATOM 1156 N N . ALA A 1 149 ? 29.670 -2.977 -27.985 1.00 44.81 149 ALA A N 1
ATOM 1157 C CA . ALA A 1 149 ? 29.316 -3.586 -29.266 1.00 44.81 149 ALA A CA 1
ATOM 1158 C C . ALA A 1 149 ? 29.824 -2.696 -30.404 1.00 44.81 149 ALA A C 1
ATOM 1160 O O . ALA A 1 149 ? 29.686 -1.458 -30.272 1.00 44.81 149 ALA A O 1
#